Protein AF-A0A5A7S915-F1 (afdb_monomer_lite)

Organism: NCBI:txid2495913

Radius of gyration: 16.69 Å; chains: 1; bounding box: 46×32×54 Å

Foldseek 3Di:
DDPPPPLLLVLLVVLLVQLVCCQVPVQPPPDPVCSPDPVSSVVSNVSSPLSNVLSVQLNVCVVVVNPVSNVVSLVVQLVVLVVQLVCLVVCCVPLPPVSSVVSNVVSVVSNVSSVVVVVVVVVVPDPDD

pLDDT: mean 86.44, std 12.89, range [38.97, 98.38]

Structure (mmCIF, N/CA/C/O backbone):
data_AF-A0A5A7S915-F1
#
_entry.id   AF-A0A5A7S915-F1
#
loop_
_atom_site.group_PDB
_atom_site.id
_atom_site.type_symbol
_atom_site.label_atom_id
_atom_site.label_alt_id
_atom_site.label_comp_id
_atom_site.label_asym_id
_atom_site.label_entity_id
_atom_site.label_seq_id
_atom_site.pdbx_PDB_ins_code
_atom_site.Cartn_x
_atom_site.Cartn_y
_atom_site.Cartn_z
_atom_site.occupancy
_atom_site.B_iso_or_equiv
_atom_site.auth_seq_id
_atom_site.auth_comp_id
_atom_site.auth_asym_id
_atom_site.auth_atom_id
_atom_site.pdbx_PDB_model_num
ATOM 1 N N . MET A 1 1 ? -22.070 21.770 6.734 1.00 38.97 1 MET A N 1
ATOM 2 C CA . MET A 1 1 ? -21.656 20.415 7.164 1.00 38.97 1 MET A CA 1
ATOM 3 C C . MET A 1 1 ? -20.192 20.229 6.804 1.00 38.97 1 MET A C 1
ATOM 5 O O . MET A 1 1 ? -19.877 20.144 5.627 1.00 38.97 1 MET A O 1
ATOM 9 N N . THR A 1 2 ? -19.281 20.253 7.775 1.00 44.88 2 THR A N 1
ATOM 10 C CA . THR A 1 2 ? -17.863 19.956 7.533 1.00 44.88 2 THR A CA 1
ATOM 11 C C . THR A 1 2 ? -17.678 18.443 7.565 1.00 44.88 2 THR A C 1
ATOM 13 O O . THR A 1 2 ? -17.828 17.811 8.610 1.00 44.88 2 THR A O 1
ATOM 16 N N . VAL A 1 3 ? -17.407 17.837 6.408 1.00 51.31 3 VAL A N 1
ATOM 17 C CA . VAL A 1 3 ? -17.048 16.417 6.328 1.00 51.31 3 VAL A CA 1
ATOM 18 C C . VAL A 1 3 ? -15.721 16.247 7.067 1.00 51.31 3 VAL A C 1
ATOM 20 O O . VAL A 1 3 ? -14.679 16.700 6.597 1.00 51.31 3 VAL A O 1
ATOM 23 N N . ARG A 1 4 ? -15.745 15.640 8.258 1.00 66.62 4 ARG A N 1
ATOM 24 C CA . ARG A 1 4 ? -14.513 15.240 8.946 1.00 66.62 4 ARG A CA 1
ATOM 25 C C . ARG A 1 4 ? -13.962 14.020 8.219 1.00 66.62 4 ARG A C 1
ATOM 27 O O . ARG A 1 4 ? -14.472 12.918 8.389 1.00 66.62 4 ARG A O 1
ATOM 34 N N . VAL A 1 5 ? -12.954 14.232 7.382 1.00 70.44 5 VAL A N 1
ATOM 35 C CA . VAL A 1 5 ? -12.260 13.144 6.690 1.00 70.44 5 VAL A CA 1
ATOM 36 C C . VAL A 1 5 ? -11.434 12.367 7.719 1.00 70.44 5 VAL A C 1
ATOM 38 O O . VAL A 1 5 ? -10.516 12.916 8.328 1.00 70.44 5 VAL A O 1
ATOM 41 N N . ASP A 1 6 ? -11.769 11.092 7.935 1.00 82.94 6 ASP A N 1
ATOM 42 C CA . ASP A 1 6 ? -10.977 10.165 8.755 1.00 82.94 6 ASP A CA 1
ATOM 43 C C . ASP A 1 6 ? -9.735 9.756 7.944 1.00 82.94 6 ASP A C 1
ATOM 45 O O . ASP A 1 6 ? -9.725 8.751 7.237 1.00 82.94 6 ASP A O 1
ATOM 49 N N . LEU A 1 7 ? -8.709 10.613 7.971 1.00 83.62 7 LEU A N 1
ATOM 50 C CA . LEU A 1 7 ? -7.472 10.457 7.199 1.00 83.62 7 LEU A CA 1
ATOM 51 C C . LEU A 1 7 ? -6.805 9.075 7.392 1.00 83.62 7 LEU A C 1
ATOM 53 O O . LEU A 1 7 ? -6.410 8.473 6.393 1.00 83.62 7 LEU A O 1
ATOM 57 N N . PRO A 1 8 ? -6.720 8.514 8.615 1.00 85.12 8 PRO A N 1
ATOM 58 C CA . PRO A 1 8 ? -6.251 7.144 8.819 1.00 85.12 8 PRO A CA 1
ATOM 59 C C . PRO A 1 8 ? -7.075 6.081 8.081 1.00 85.12 8 PRO A C 1
ATOM 61 O O . PRO A 1 8 ? -6.507 5.162 7.491 1.00 85.12 8 PRO A O 1
ATOM 64 N N . LEU A 1 9 ? -8.406 6.190 8.100 1.00 89.19 9 LEU A N 1
ATOM 65 C CA . LEU A 1 9 ? -9.282 5.264 7.377 1.00 89.19 9 LEU A CA 1
ATOM 66 C C . LEU A 1 9 ? -9.155 5.441 5.858 1.00 89.19 9 LEU A C 1
ATOM 68 O O . LEU A 1 9 ? -9.182 4.457 5.119 1.00 89.19 9 LEU A O 1
ATOM 72 N N . LEU A 1 10 ? -8.970 6.676 5.391 1.00 91.06 10 LEU A N 1
ATOM 73 C CA . LEU A 1 10 ? -8.708 6.970 3.985 1.00 91.06 10 LEU A CA 1
ATOM 74 C C . LEU A 1 10 ? -7.400 6.318 3.527 1.00 91.06 10 LEU A C 1
ATOM 76 O O . LEU A 1 10 ? -7.396 5.644 2.502 1.00 91.06 10 LEU A O 1
ATOM 80 N N . LEU A 1 11 ? -6.323 6.432 4.310 1.00 91.12 11 LEU A N 1
ATOM 81 C CA . LEU A 1 11 ? -5.062 5.737 4.033 1.00 91.12 11 LEU A CA 1
ATOM 82 C C . LEU A 1 11 ? -5.235 4.215 4.004 1.00 91.12 11 LEU A C 1
ATOM 84 O O . LEU A 1 11 ? -4.718 3.558 3.107 1.00 91.12 11 LEU A O 1
ATOM 88 N N . ALA A 1 12 ? -5.958 3.645 4.970 1.00 92.94 12 ALA A N 1
ATOM 89 C CA . ALA A 1 12 ? -6.226 2.209 5.001 1.00 92.94 12 ALA A CA 1
ATOM 90 C C . ALA A 1 12 ? -6.993 1.746 3.752 1.00 92.94 12 ALA A C 1
ATOM 92 O O . ALA A 1 12 ? -6.623 0.755 3.128 1.00 92.94 12 ALA A O 1
ATOM 93 N N . SER A 1 13 ? -8.009 2.507 3.346 1.00 94.69 13 SER A N 1
ATOM 94 C CA . SER A 1 13 ? -8.812 2.222 2.154 1.00 94.69 13 SER A CA 1
ATOM 95 C C . SER A 1 13 ? -7.991 2.372 0.871 1.00 94.69 13 SER A C 1
ATOM 97 O O . SER A 1 13 ? -8.074 1.535 -0.023 1.00 94.69 13 SER A O 1
ATOM 99 N N . ALA A 1 14 ? -7.146 3.400 0.791 1.00 94.31 14 ALA A N 1
ATOM 100 C CA . ALA A 1 14 ? -6.258 3.606 -0.344 1.00 94.31 14 ALA A CA 1
ATOM 101 C C . ALA A 1 14 ? -5.247 2.453 -0.488 1.00 94.31 14 ALA A C 1
ATOM 103 O O . ALA A 1 14 ? -5.021 1.999 -1.606 1.00 94.31 14 ALA A O 1
ATOM 104 N N . ARG A 1 15 ? -4.717 1.910 0.621 1.00 94.25 15 ARG A N 1
ATOM 105 C CA . ARG A 1 15 ? -3.865 0.705 0.591 1.00 94.25 15 ARG A CA 1
ATOM 106 C C . ARG A 1 15 ? -4.595 -0.525 0.062 1.00 94.25 15 ARG A C 1
ATOM 108 O O . ARG A 1 15 ? -4.015 -1.266 -0.719 1.00 94.25 15 ARG A O 1
ATOM 115 N N . VAL A 1 16 ? -5.868 -0.718 0.415 1.00 97.31 16 VAL A N 1
ATOM 116 C CA . VAL A 1 16 ? -6.683 -1.803 -0.164 1.00 97.31 16 VAL A CA 1
ATOM 117 C C . VAL A 1 16 ? -6.762 -1.660 -1.682 1.00 97.31 16 VAL A C 1
ATOM 119 O O . VAL A 1 16 ? -6.516 -2.624 -2.402 1.00 97.31 16 VAL A O 1
ATOM 122 N N . VAL A 1 17 ? -7.065 -0.456 -2.174 1.00 96.56 17 VAL A N 1
ATOM 123 C CA . VAL A 1 17 ? -7.180 -0.194 -3.616 1.00 96.56 17 VAL A CA 1
ATOM 124 C C . VAL A 1 17 ? -5.849 -0.426 -4.327 1.00 96.56 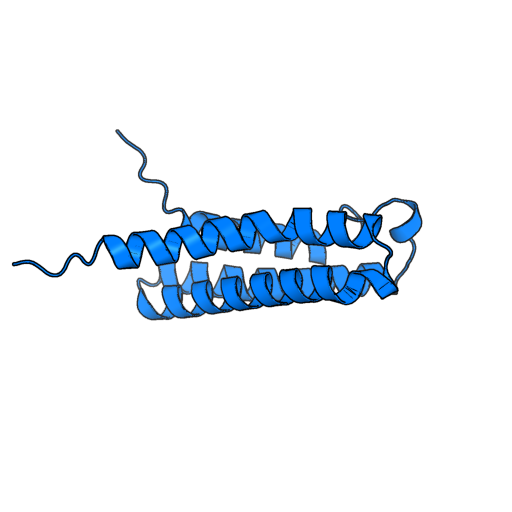17 VAL A C 1
ATOM 126 O O . VAL A 1 17 ? -5.814 -1.149 -5.321 1.00 96.56 17 VAL A O 1
ATOM 129 N N . VAL A 1 18 ? -4.754 0.135 -3.808 1.00 94.56 18 VAL A N 1
ATOM 130 C CA . VAL A 1 18 ? -3.406 -0.082 -4.355 1.00 94.56 18 VAL A CA 1
ATOM 131 C C . VAL A 1 18 ? -3.067 -1.571 -4.355 1.00 94.56 18 VAL A C 1
ATOM 133 O O . VAL A 1 18 ? -2.639 -2.095 -5.3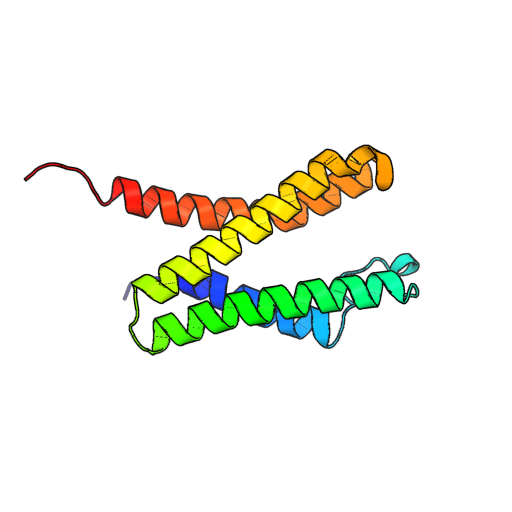81 1.00 94.56 18 VAL A O 1
ATOM 136 N N . GLY A 1 19 ? -3.354 -2.271 -3.257 1.00 96.19 19 GLY A N 1
ATOM 137 C CA . GLY A 1 19 ? -3.149 -3.706 -3.131 1.00 96.19 19 GLY A CA 1
ATOM 138 C C . GLY A 1 19 ? -3.855 -4.508 -4.222 1.00 96.19 19 GLY A C 1
ATOM 139 O O . GLY A 1 19 ? -3.226 -5.304 -4.920 1.00 96.19 19 GLY A O 1
ATOM 140 N N . VAL A 1 20 ? -5.146 -4.244 -4.440 1.00 97.69 20 VAL A N 1
ATOM 141 C CA . VAL A 1 20 ? -5.936 -4.882 -5.506 1.00 97.69 20 VAL A CA 1
ATOM 142 C C . VAL A 1 20 ? -5.349 -4.592 -6.887 1.00 97.69 20 VAL A C 1
ATOM 144 O O . VAL A 1 20 ? -5.183 -5.517 -7.684 1.00 97.69 20 VAL A O 1
ATOM 147 N N . VAL A 1 21 ? -5.007 -3.331 -7.171 1.00 96.50 21 VAL A N 1
ATOM 148 C CA . VAL A 1 21 ? -4.442 -2.927 -8.467 1.00 96.50 21 VAL A CA 1
ATOM 149 C C . VAL A 1 21 ? -3.125 -3.649 -8.737 1.00 96.50 21 VAL A C 1
ATOM 151 O O . VAL A 1 21 ? -2.952 -4.206 -9.818 1.00 96.50 21 VAL A O 1
ATOM 154 N N . LEU A 1 22 ? -2.219 -3.705 -7.761 1.00 95.25 22 LEU A N 1
ATOM 155 C CA . LEU A 1 22 ? -0.919 -4.357 -7.922 1.00 95.25 22 LEU A CA 1
ATOM 156 C C . LEU A 1 22 ? -1.021 -5.884 -8.045 1.00 95.25 22 LEU A C 1
ATOM 158 O O . LEU A 1 22 ? -0.175 -6.504 -8.685 1.00 95.25 22 LEU A O 1
ATOM 162 N N . ILE A 1 23 ? -2.059 -6.509 -7.483 1.00 95.81 23 ILE A N 1
ATOM 163 C CA . ILE A 1 23 ? -2.311 -7.947 -7.656 1.00 95.81 23 ILE A CA 1
ATOM 164 C C . ILE A 1 23 ? -2.864 -8.246 -9.053 1.00 95.81 23 ILE A C 1
ATOM 166 O O . ILE A 1 23 ? -2.357 -9.134 -9.751 1.00 95.81 23 ILE A O 1
ATOM 170 N N . ALA A 1 24 ? -3.916 -7.523 -9.442 1.00 95.50 24 ALA A N 1
ATOM 171 C CA . ALA A 1 24 ? -4.659 -7.772 -10.673 1.00 95.50 24 ALA A CA 1
ATOM 172 C C . ALA A 1 24 ? -3.892 -7.306 -11.915 1.00 95.50 24 ALA A C 1
ATOM 174 O O . ALA A 1 24 ? -3.920 -7.966 -12.953 1.00 95.50 24 ALA A O 1
ATOM 175 N N . ALA A 1 25 ? -3.183 -6.187 -11.798 1.00 92.81 25 ALA A N 1
ATOM 176 C CA . ALA A 1 25 ? -2.505 -5.522 -12.896 1.00 92.81 25 ALA A CA 1
ATOM 177 C C . ALA A 1 25 ? -1.092 -5.059 -12.472 1.00 92.81 25 ALA A C 1
ATOM 179 O O . ALA A 1 25 ? -0.791 -3.869 -12.521 1.00 92.81 25 ALA A O 1
ATOM 180 N N . PRO A 1 26 ? -0.187 -5.980 -12.079 1.00 88.69 26 PRO A N 1
ATOM 181 C CA . PRO A 1 26 ? 1.130 -5.648 -11.508 1.00 88.69 26 PRO A CA 1
ATOM 182 C C . PRO A 1 26 ? 2.033 -4.818 -12.429 1.00 88.69 26 PRO A C 1
ATOM 184 O O . PRO A 1 26 ? 2.994 -4.205 -11.975 1.00 88.69 26 PRO A O 1
ATOM 187 N N . THR A 1 27 ? 1.748 -4.805 -13.728 1.00 87.81 27 THR A N 1
ATOM 188 C CA . THR A 1 27 ? 2.554 -4.131 -14.745 1.00 87.81 27 THR A CA 1
ATOM 189 C C . THR A 1 27 ? 2.132 -2.690 -15.014 1.00 87.81 27 THR A C 1
ATOM 191 O O . THR A 1 27 ? 2.899 -1.956 -15.625 1.00 87.81 27 THR A O 1
ATOM 194 N N . VAL A 1 28 ? 0.961 -2.241 -14.542 1.00 86.12 28 VAL A N 1
ATOM 195 C CA . VAL A 1 28 ? 0.442 -0.887 -14.850 1.00 86.12 28 VAL A CA 1
ATOM 196 C C . VAL A 1 28 ? 1.226 0.231 -14.170 1.00 86.12 28 VAL A C 1
ATOM 198 O O . VAL A 1 28 ? 1.167 1.378 -14.603 1.00 86.12 28 VAL A O 1
ATOM 201 N N . VAL A 1 29 ? 1.957 -0.105 -13.108 1.00 80.81 29 VAL A N 1
ATOM 202 C CA . VAL A 1 29 ? 2.817 0.821 -12.362 1.00 80.81 29 VAL A CA 1
ATOM 203 C C . VAL A 1 29 ? 4.287 0.725 -12.775 1.00 80.81 29 VAL A C 1
ATOM 205 O O . VAL A 1 29 ? 5.111 1.499 -12.292 1.00 80.81 29 VAL A O 1
ATOM 208 N N . LEU A 1 30 ? 4.626 -0.227 -13.649 1.00 80.62 30 LEU A N 1
ATOM 209 C CA . LEU A 1 30 ? 5.985 -0.440 -14.129 1.00 80.62 30 LEU A CA 1
ATOM 210 C C . LEU A 1 30 ? 6.218 0.337 -15.433 1.00 80.62 30 LEU A C 1
ATOM 212 O O . LEU A 1 30 ? 5.312 0.444 -16.266 1.00 80.62 30 LEU A O 1
ATOM 216 N N . PRO A 1 31 ? 7.439 0.850 -15.665 1.00 79.81 31 PRO A N 1
ATOM 217 C CA . PRO A 1 31 ? 7.864 1.253 -17.000 1.00 79.81 31 PRO A CA 1
ATOM 218 C C . PRO A 1 31 ? 7.655 0.115 -18.006 1.00 79.81 31 PRO A C 1
ATOM 220 O O . PRO A 1 31 ? 7.777 -1.060 -17.659 1.00 79.81 31 PRO A O 1
ATOM 223 N N . ARG A 1 32 ? 7.368 0.452 -19.270 1.00 76.69 32 ARG A N 1
ATOM 224 C CA . ARG A 1 32 ? 7.097 -0.551 -20.320 1.00 76.69 32 ARG A CA 1
ATOM 225 C C . ARG A 1 32 ? 8.222 -1.576 -20.463 1.00 76.69 32 ARG A C 1
ATOM 227 O O . ARG A 1 32 ? 7.936 -2.756 -20.633 1.00 76.69 32 ARG A O 1
ATOM 234 N N . ASP A 1 33 ? 9.464 -1.126 -20.326 1.00 77.75 33 ASP A N 1
ATOM 235 C CA . ASP A 1 33 ? 10.650 -1.977 -20.439 1.00 77.75 33 ASP A CA 1
ATOM 236 C C . ASP A 1 33 ? 10.759 -2.977 -19.270 1.00 77.75 33 ASP A C 1
ATOM 238 O O . ASP A 1 33 ? 11.248 -4.091 -19.440 1.00 77.75 33 ASP A O 1
ATOM 242 N N . ASP A 1 34 ? 10.216 -2.625 -18.101 1.00 78.25 34 ASP A N 1
ATOM 243 C CA . ASP A 1 34 ? 10.217 -3.451 -16.889 1.00 78.25 34 ASP A CA 1
ATOM 244 C C . ASP A 1 34 ? 8.978 -4.353 -16.771 1.00 78.25 34 ASP A C 1
ATOM 246 O O . ASP A 1 34 ? 8.990 -5.332 -16.022 1.00 78.25 34 ASP A O 1
ATOM 250 N N . ALA A 1 35 ? 7.904 -4.034 -17.501 1.00 74.75 35 ALA A N 1
ATOM 251 C CA . ALA A 1 35 ? 6.624 -4.739 -17.459 1.00 74.75 35 ALA A CA 1
ATOM 252 C C . ALA A 1 35 ? 6.693 -6.166 -18.033 1.00 74.75 35 ALA A C 1
ATOM 254 O O . ALA A 1 35 ? 5.897 -7.020 -17.643 1.00 74.75 35 ALA A O 1
ATOM 255 N N . ALA A 1 36 ? 7.644 -6.440 -18.931 1.00 74.50 36 ALA A N 1
ATOM 256 C CA . ALA A 1 36 ? 7.868 -7.775 -19.491 1.00 74.50 36 ALA A CA 1
ATOM 257 C C . ALA A 1 36 ? 8.632 -8.715 -18.535 1.00 74.50 36 ALA A C 1
ATOM 259 O O . ALA A 1 36 ? 8.725 -9.917 -18.786 1.00 74.50 36 ALA A O 1
ATOM 260 N N . ASN A 1 37 ? 9.172 -8.195 -17.427 1.00 86.00 37 ASN A N 1
ATOM 261 C CA . ASN A 1 37 ? 9.934 -8.977 -16.462 1.00 86.00 37 ASN A CA 1
ATOM 262 C C . ASN A 1 37 ? 9.003 -9.653 -15.436 1.00 86.00 37 ASN A C 1
ATOM 264 O O . ASN A 1 37 ? 8.420 -9.001 -14.564 1.00 86.00 37 ASN A O 1
ATOM 268 N N . GLY A 1 38 ? 8.910 -10.986 -15.497 1.00 87.06 38 GLY A N 1
ATOM 269 C CA . GLY A 1 38 ? 8.095 -11.788 -14.578 1.00 87.06 38 GLY A CA 1
ATOM 270 C C . GLY A 1 38 ? 8.468 -11.627 -13.099 1.00 87.06 38 GLY A C 1
ATOM 271 O O . GLY A 1 38 ? 7.584 -11.674 -12.242 1.00 87.06 38 GLY A O 1
ATOM 272 N N . THR A 1 39 ? 9.739 -11.357 -12.789 1.00 90.25 39 THR A N 1
ATOM 273 C CA . THR A 1 39 ? 10.204 -11.091 -11.419 1.00 90.25 39 THR A CA 1
ATOM 274 C C . THR A 1 39 ? 9.642 -9.774 -10.891 1.00 90.25 39 THR A C 1
ATOM 276 O O . THR A 1 39 ? 9.144 -9.730 -9.768 1.00 90.25 39 THR A O 1
ATOM 279 N N . ASN A 1 40 ? 9.645 -8.718 -11.711 1.00 89.00 40 ASN A N 1
ATOM 280 C CA . ASN A 1 40 ? 9.064 -7.427 -11.334 1.00 89.00 40 ASN A CA 1
ATOM 281 C C . ASN A 1 40 ? 7.552 -7.551 -11.124 1.00 89.00 40 ASN A C 1
ATOM 283 O O . ASN A 1 40 ? 7.016 -7.030 -10.147 1.00 89.00 40 ASN A O 1
ATOM 287 N N . ALA A 1 41 ? 6.867 -8.298 -11.994 1.00 89.56 41 ALA A N 1
ATOM 288 C CA . ALA A 1 41 ? 5.440 -8.553 -11.845 1.00 89.56 41 ALA A CA 1
ATOM 289 C C . ALA A 1 41 ? 5.119 -9.325 -10.551 1.00 89.56 41 ALA A C 1
ATOM 291 O O . ALA A 1 41 ? 4.166 -8.984 -9.851 1.00 89.56 41 ALA A O 1
ATOM 292 N N . LEU A 1 42 ? 5.913 -10.343 -10.201 1.00 93.06 42 LEU A N 1
ATOM 293 C CA . LEU A 1 42 ? 5.752 -11.078 -8.945 1.00 93.06 42 LEU A CA 1
ATOM 294 C C . LEU A 1 42 ? 6.022 -10.186 -7.725 1.00 93.06 42 LEU A C 1
ATOM 296 O O . LEU A 1 42 ? 5.257 -10.227 -6.764 1.00 93.06 42 LEU A O 1
ATOM 300 N N . LEU A 1 43 ? 7.059 -9.347 -7.777 1.00 92.12 43 LEU A N 1
ATOM 301 C CA . LEU A 1 43 ? 7.378 -8.389 -6.719 1.00 92.12 43 LEU A CA 1
ATOM 302 C C . LEU A 1 43 ? 6.225 -7.403 -6.488 1.00 92.12 43 LEU A C 1
ATOM 304 O O . LEU A 1 43 ? 5.816 -7.209 -5.344 1.00 92.12 43 LEU A O 1
ATOM 308 N N . MET A 1 44 ? 5.637 -6.860 -7.559 1.00 93.38 44 MET A N 1
ATOM 309 C CA . MET A 1 44 ? 4.465 -5.983 -7.459 1.00 93.38 44 MET A CA 1
ATOM 310 C C . MET A 1 44 ? 3.258 -6.702 -6.851 1.00 93.38 44 MET A C 1
ATOM 312 O O . MET A 1 44 ? 2.593 -6.135 -5.989 1.00 93.38 44 MET A O 1
ATOM 316 N N . ARG A 1 45 ? 3.010 -7.973 -7.196 1.00 95.25 45 ARG A N 1
ATOM 317 C CA . ARG A 1 45 ? 1.944 -8.755 -6.545 1.00 95.25 45 ARG A CA 1
ATOM 318 C C . ARG A 1 45 ? 2.197 -8.960 -5.056 1.00 95.25 45 ARG A C 1
ATOM 320 O O . ARG A 1 45 ? 1.260 -8.846 -4.275 1.00 95.25 45 ARG A O 1
ATOM 327 N N . THR A 1 46 ? 3.436 -9.234 -4.651 1.00 96.19 46 THR A N 1
ATOM 328 C CA . THR A 1 46 ? 3.794 -9.399 -3.233 1.00 96.19 46 THR A CA 1
ATOM 329 C C . THR A 1 46 ? 3.571 -8.108 -2.446 1.00 96.19 46 THR A C 1
ATOM 331 O O . THR A 1 46 ? 2.967 -8.142 -1.373 1.00 96.19 46 THR A O 1
ATOM 334 N N . ILE A 1 47 ? 3.984 -6.965 -3.005 1.00 94.69 47 ILE A N 1
ATOM 335 C CA . ILE A 1 47 ? 3.679 -5.636 -2.455 1.00 94.69 47 ILE A CA 1
ATOM 336 C C . ILE A 1 47 ? 2.160 -5.443 -2.367 1.00 94.69 47 ILE A C 1
ATOM 338 O O . ILE A 1 47 ? 1.641 -5.046 -1.327 1.00 94.69 47 ILE A O 1
ATOM 342 N N . GLY A 1 48 ? 1.433 -5.803 -3.426 1.00 96.38 48 GLY A N 1
ATOM 343 C CA . GLY A 1 48 ? -0.017 -5.686 -3.467 1.00 96.38 48 GLY A CA 1
ATOM 344 C C . GLY A 1 48 ? -0.733 -6.519 -2.401 1.00 96.38 48 GLY A C 1
ATOM 345 O O . GLY A 1 48 ? -1.638 -6.023 -1.736 1.00 96.38 48 GLY A O 1
ATOM 346 N N . ILE A 1 49 ? -0.305 -7.766 -2.181 1.00 98.06 49 ILE A N 1
ATOM 347 C CA . ILE A 1 49 ? -0.843 -8.648 -1.130 1.00 98.06 49 ILE A CA 1
ATOM 348 C C . ILE A 1 49 ? -0.620 -8.033 0.248 1.00 98.06 49 ILE A C 1
ATOM 350 O O . ILE A 1 49 ? -1.542 -7.993 1.063 1.00 98.06 49 ILE A O 1
ATOM 354 N N . ARG A 1 50 ? 0.585 -7.525 0.507 1.00 97.50 50 ARG A N 1
ATOM 355 C CA . ARG A 1 50 ? 0.920 -6.860 1.767 1.00 97.50 50 ARG A CA 1
ATOM 356 C C . ARG A 1 50 ? 0.010 -5.658 2.019 1.00 97.50 50 ARG A C 1
ATOM 358 O O . ARG A 1 50 ? -0.583 -5.560 3.093 1.00 97.50 50 ARG A O 1
ATOM 365 N N . ASP A 1 51 ? -0.129 -4.776 1.035 1.00 96.69 51 ASP A N 1
ATOM 366 C CA . ASP A 1 51 ? -0.928 -3.557 1.169 1.00 96.69 51 ASP A CA 1
ATOM 367 C C . ASP A 1 51 ? -2.420 -3.877 1.313 1.00 96.69 51 ASP A C 1
ATOM 369 O O . ASP A 1 51 ? -3.112 -3.258 2.127 1.00 96.69 51 ASP A O 1
ATOM 373 N N . LEU A 1 52 ? -2.896 -4.904 0.600 1.00 97.94 52 LEU A N 1
ATOM 374 C CA . LEU A 1 52 ? -4.253 -5.414 0.732 1.00 97.94 52 LEU A CA 1
ATOM 375 C C . LEU A 1 52 ? -4.517 -5.912 2.155 1.00 97.94 52 LEU A C 1
ATOM 377 O O . LEU A 1 52 ? -5.491 -5.474 2.757 1.00 97.94 52 LEU A O 1
ATOM 381 N N . VAL A 1 53 ? -3.646 -6.761 2.710 1.00 98.38 53 VAL A N 1
ATOM 382 C CA . VAL A 1 53 ? -3.801 -7.328 4.062 1.00 98.38 53 VAL A CA 1
ATOM 383 C C . VAL A 1 53 ? -3.742 -6.240 5.136 1.00 98.38 53 VAL A C 1
ATOM 385 O O . VAL A 1 53 ? -4.621 -6.177 6.001 1.00 98.38 53 VAL A O 1
ATOM 388 N N . LEU A 1 54 ? -2.736 -5.361 5.081 1.00 97.50 54 LEU A N 1
ATOM 389 C CA . LEU A 1 54 ? -2.566 -4.280 6.058 1.00 97.50 54 LEU A CA 1
ATOM 390 C C . LEU A 1 54 ? -3.733 -3.284 5.998 1.00 97.50 54 LEU A C 1
ATOM 392 O O . LEU A 1 54 ? -4.259 -2.870 7.036 1.00 97.50 54 LEU A O 1
ATOM 396 N N . GLY A 1 55 ? -4.164 -2.922 4.787 1.00 96.50 55 GLY A N 1
ATOM 397 C CA . GLY A 1 55 ? -5.305 -2.042 4.557 1.00 96.50 55 GLY A CA 1
ATOM 398 C C . GLY A 1 55 ? -6.623 -2.669 5.009 1.00 96.50 55 GLY A C 1
ATOM 399 O O . GLY A 1 55 ? -7.374 -2.039 5.756 1.00 96.50 55 GLY A O 1
ATOM 400 N N . SER A 1 56 ? -6.894 -3.920 4.624 1.00 97.81 56 SER A N 1
ATOM 401 C CA . SER A 1 56 ? -8.135 -4.612 4.982 1.00 97.81 56 SER A CA 1
ATOM 402 C C . SER A 1 56 ? -8.234 -4.840 6.483 1.00 97.81 56 SER A C 1
ATOM 404 O O . SER A 1 56 ? -9.292 -4.605 7.057 1.00 97.81 56 SER A O 1
ATOM 406 N N . GLY A 1 57 ? -7.133 -5.223 7.140 1.00 97.50 57 GLY A N 1
ATOM 407 C CA . GLY A 1 57 ? -7.095 -5.393 8.591 1.00 97.50 57 GLY A CA 1
ATOM 408 C C . GLY A 1 57 ? -7.464 -4.106 9.332 1.00 97.50 57 GLY A C 1
ATOM 409 O O . GLY A 1 57 ? -8.291 -4.125 10.245 1.00 97.50 57 GLY A O 1
ATOM 410 N N . ALA A 1 58 ? -6.943 -2.963 8.876 1.00 96.19 58 ALA A N 1
ATOM 411 C CA . ALA A 1 58 ? -7.320 -1.658 9.409 1.00 96.19 58 ALA A CA 1
ATOM 412 C C . ALA A 1 58 ? -8.801 -1.322 9.136 1.00 96.19 58 ALA A C 1
ATOM 414 O O . ALA A 1 58 ? -9.522 -0.938 10.057 1.00 96.19 58 ALA A O 1
ATOM 415 N N . VAL A 1 59 ? -9.293 -1.489 7.905 1.00 96.69 59 VAL A N 1
ATOM 416 C CA . VAL A 1 59 ? -10.701 -1.204 7.565 1.00 96.69 59 VAL A CA 1
ATOM 417 C C . VAL A 1 59 ? -11.662 -2.076 8.385 1.00 96.69 59 VAL A C 1
ATOM 419 O O . VAL A 1 59 ? -12.626 -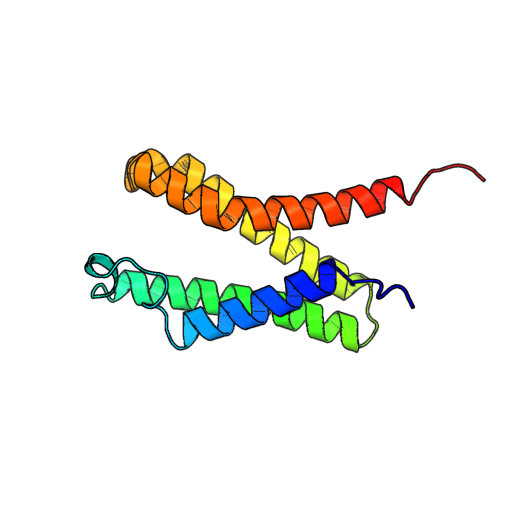1.561 8.956 1.00 96.69 59 VAL A O 1
ATOM 422 N N . VAL A 1 60 ? -11.383 -3.375 8.515 1.00 97.81 60 VAL A N 1
ATOM 423 C CA . VAL A 1 60 ? -12.186 -4.311 9.318 1.00 97.81 60 VAL A CA 1
ATOM 424 C C . VAL A 1 60 ? -12.168 -3.917 10.794 1.00 97.81 60 VAL A C 1
ATOM 426 O O . VAL A 1 60 ? -13.223 -3.786 11.405 1.00 97.81 60 VAL A O 1
ATOM 429 N N . ALA A 1 61 ? -10.998 -3.626 11.368 1.00 96.12 61 ALA A N 1
ATOM 430 C CA . ALA A 1 61 ? -10.912 -3.183 12.759 1.00 96.12 61 ALA A CA 1
ATOM 431 C C . ALA A 1 61 ? -11.702 -1.885 13.007 1.00 96.12 61 ALA A C 1
ATOM 433 O O . ALA A 1 61 ? -12.395 -1.747 14.018 1.00 96.12 61 ALA A O 1
ATOM 434 N N . ARG A 1 62 ? -11.644 -0.936 12.063 1.00 94.06 62 ARG A N 1
ATOM 435 C CA . ARG A 1 62 ? -12.359 0.341 12.160 1.00 94.06 62 ARG A CA 1
ATOM 436 C C . ARG A 1 62 ? -13.874 0.178 12.069 1.00 94.06 62 ARG A C 1
ATOM 438 O O . ARG A 1 62 ? -14.584 0.872 12.800 1.00 94.06 62 ARG A O 1
ATOM 445 N N . THR A 1 63 ? -14.348 -0.693 11.179 1.00 93.81 63 THR A N 1
ATOM 446 C CA . THR A 1 63 ? -15.779 -0.991 10.983 1.00 93.81 63 THR A CA 1
ATOM 447 C C . THR A 1 63 ? -16.353 -1.805 12.140 1.00 93.81 63 THR A C 1
ATOM 449 O O . THR A 1 63 ? -17.469 -1.531 12.567 1.00 93.81 63 THR A O 1
ATOM 452 N N . ALA A 1 64 ? -15.561 -2.701 12.733 1.00 94.31 64 ALA A N 1
ATOM 453 C CA . ALA A 1 64 ? -15.902 -3.424 13.959 1.00 94.31 64 ALA A CA 1
ATOM 454 C C . ALA A 1 64 ? -15.829 -2.559 15.238 1.00 94.31 64 ALA A C 1
ATOM 456 O O . ALA A 1 64 ? -16.143 -3.033 16.325 1.00 94.31 64 ALA A O 1
ATOM 457 N N . GLY A 1 65 ? -15.389 -1.298 15.144 1.00 92.75 65 GLY A N 1
ATOM 458 C CA . GLY A 1 65 ? -15.276 -0.386 16.289 1.00 92.75 65 GLY A CA 1
ATOM 459 C C . GLY A 1 65 ? -14.040 -0.599 17.177 1.00 92.75 65 GLY A C 1
ATOM 460 O O . GLY A 1 65 ? -13.873 0.127 18.161 1.00 92.75 65 GLY A O 1
ATOM 461 N N . SER A 1 66 ? -13.134 -1.518 16.823 1.00 94.38 66 SER A N 1
ATOM 462 C CA . SER A 1 66 ? -11.900 -1.781 17.575 1.00 94.38 66 SER A CA 1
ATOM 463 C C . SER A 1 66 ? -10.828 -0.728 17.278 1.00 94.38 66 SER A C 1
ATOM 465 O O . SER A 1 66 ? -10.068 -0.800 16.308 1.00 94.38 66 SER A O 1
ATOM 467 N N . ARG A 1 67 ? -10.754 0.295 18.137 1.00 91.00 67 ARG A N 1
ATOM 468 C CA . ARG A 1 67 ? -9.781 1.393 17.993 1.00 91.00 67 ARG A CA 1
ATOM 469 C C . ARG A 1 67 ? -8.336 0.937 18.161 1.00 91.00 67 ARG A C 1
ATOM 471 O O . ARG A 1 67 ? -7.458 1.505 17.513 1.00 91.00 67 ARG A O 1
ATOM 478 N N . ASP A 1 68 ? -8.078 -0.027 19.037 1.00 92.88 68 ASP A N 1
ATOM 479 C CA . ASP A 1 68 ? -6.714 -0.477 19.310 1.00 92.88 68 ASP A CA 1
ATOM 480 C C . ASP A 1 68 ? -6.195 -1.409 18.220 1.00 92.88 68 ASP A C 1
ATOM 482 O O . ASP A 1 68 ? -5.062 -1.223 17.774 1.00 92.88 68 ASP A O 1
ATOM 486 N N . ASP A 1 69 ? -7.034 -2.295 17.678 1.00 95.12 69 ASP A N 1
ATOM 487 C CA . ASP A 1 69 ? -6.648 -3.096 16.512 1.00 95.12 69 ASP A CA 1
ATOM 488 C C . ASP A 1 69 ? -6.448 -2.215 15.282 1.00 95.12 69 ASP A C 1
ATOM 490 O O . ASP A 1 69 ? -5.462 -2.374 14.565 1.00 95.12 69 ASP A O 1
ATOM 494 N N . PHE A 1 70 ? -7.303 -1.207 15.085 1.00 94.00 70 PHE A N 1
ATOM 495 C CA . PHE A 1 70 ? -7.108 -0.230 14.016 1.00 94.00 70 PHE A CA 1
ATOM 496 C C . PHE A 1 70 ? -5.743 0.460 14.121 1.00 94.00 70 PHE A C 1
ATOM 498 O O . PHE A 1 70 ? -5.024 0.593 13.131 1.00 94.00 70 PHE A O 1
ATOM 505 N N . ARG A 1 71 ? -5.348 0.867 15.334 1.00 91.06 71 ARG A N 1
ATOM 506 C CA . ARG A 1 71 ? -4.036 1.481 15.585 1.00 91.06 71 ARG A CA 1
ATOM 507 C C . ARG A 1 71 ? -2.890 0.510 15.331 1.00 91.06 71 ARG A C 1
ATOM 509 O O . ARG A 1 71 ? -1.873 0.944 14.799 1.00 91.06 71 ARG A O 1
ATOM 516 N N . ARG A 1 72 ? -3.038 -0.766 15.695 1.00 94.62 72 ARG A N 1
ATOM 517 C CA . ARG A 1 72 ? -2.030 -1.806 15.438 1.00 94.62 72 ARG A CA 1
ATOM 518 C C . ARG A 1 72 ? -1.821 -2.010 13.940 1.00 94.62 72 ARG A C 1
ATOM 520 O O . ARG A 1 72 ? -0.681 -1.950 13.490 1.00 94.62 72 ARG A O 1
ATOM 527 N N . TRP A 1 73 ? -2.896 -2.136 13.164 1.00 96.12 73 TRP A N 1
ATOM 528 C CA . TRP A 1 73 ? -2.815 -2.246 11.704 1.00 96.12 73 TRP A CA 1
ATOM 529 C C . TRP A 1 73 ? -2.235 -0.990 11.048 1.00 96.12 73 TRP A C 1
ATOM 531 O O . TRP A 1 73 ? -1.361 -1.090 10.190 1.00 96.12 73 TRP A O 1
ATOM 541 N N . ALA A 1 74 ? -2.652 0.201 11.488 1.00 91.62 74 ALA A N 1
ATOM 542 C CA . ALA A 1 74 ? -2.101 1.457 10.983 1.00 91.62 74 ALA A CA 1
ATOM 543 C C . ALA A 1 74 ? -0.599 1.605 11.297 1.00 91.62 74 ALA A C 1
ATOM 545 O O . ALA A 1 74 ? 0.163 2.066 10.448 1.00 91.62 74 ALA A O 1
ATOM 546 N N . ALA A 1 75 ? -0.164 1.192 12.493 1.00 92.31 75 ALA A N 1
ATOM 547 C CA . ALA A 1 75 ? 1.243 1.192 12.882 1.00 92.31 75 ALA A CA 1
ATOM 548 C C . ALA A 1 75 ? 2.062 0.169 12.082 1.00 92.31 75 ALA A C 1
ATOM 550 O O . ALA A 1 75 ? 3.159 0.500 11.641 1.00 92.31 75 ALA A O 1
ATOM 551 N N . ALA A 1 76 ? 1.525 -1.031 11.845 1.00 95.75 76 ALA A N 1
ATOM 552 C CA . ALA A 1 76 ? 2.157 -2.036 10.992 1.00 95.75 76 ALA A CA 1
ATOM 553 C C . ALA A 1 76 ? 2.314 -1.537 9.545 1.00 95.75 76 ALA A C 1
ATOM 555 O O . ALA A 1 76 ? 3.386 -1.679 8.963 1.00 95.75 76 ALA A O 1
ATOM 556 N N . GLY A 1 77 ? 1.287 -0.871 9.000 1.00 94.19 77 GLY A N 1
ATOM 557 C CA . GLY A 1 77 ? 1.352 -0.189 7.704 1.00 94.19 77 GLY A CA 1
ATOM 558 C C . GLY A 1 77 ? 2.467 0.850 7.641 1.00 94.19 77 GLY A C 1
ATOM 559 O O . GLY A 1 77 ? 3.311 0.799 6.754 1.00 94.19 77 GLY A O 1
ATOM 560 N N . LEU A 1 78 ? 2.527 1.751 8.624 1.00 93.31 78 LEU A N 1
ATOM 561 C CA . LEU A 1 78 ? 3.579 2.766 8.678 1.00 93.31 78 LEU A CA 1
ATOM 562 C C . LEU A 1 78 ? 4.980 2.153 8.823 1.00 93.31 78 LEU A C 1
ATOM 564 O O . LEU A 1 78 ? 5.929 2.646 8.216 1.00 93.31 78 LEU A O 1
ATOM 568 N N . ALA A 1 79 ? 5.119 1.095 9.623 1.00 95.44 79 ALA A N 1
ATOM 569 C CA . ALA A 1 79 ? 6.384 0.388 9.778 1.00 95.44 79 ALA A CA 1
ATOM 570 C C . ALA A 1 79 ? 6.835 -0.236 8.449 1.00 95.44 79 ALA A C 1
ATOM 572 O O . ALA A 1 79 ? 8.001 -0.097 8.086 1.00 95.44 79 ALA A O 1
ATOM 573 N N . SER A 1 80 ? 5.908 -0.848 7.705 1.00 95.25 80 SER A N 1
ATOM 574 C CA . SER A 1 80 ? 6.168 -1.381 6.365 1.00 95.25 80 SER A CA 1
ATOM 575 C C . SER A 1 80 ? 6.645 -0.293 5.402 1.00 95.25 80 SER A C 1
ATOM 577 O O . SER A 1 80 ? 7.710 -0.435 4.810 1.00 95.25 80 SER A O 1
ATOM 579 N N . ASP A 1 81 ? 5.916 0.823 5.297 1.00 94.31 81 ASP A N 1
ATOM 580 C CA . ASP A 1 81 ? 6.286 1.924 4.395 1.00 94.31 81 ASP A CA 1
ATOM 581 C C . ASP A 1 81 ? 7.639 2.537 4.779 1.00 94.31 81 ASP A C 1
ATOM 583 O O . ASP A 1 81 ? 8.440 2.918 3.929 1.00 94.31 81 ASP A O 1
ATOM 587 N N . THR A 1 82 ? 7.924 2.624 6.080 1.00 94.38 82 THR A N 1
ATOM 588 C CA . THR A 1 82 ? 9.222 3.108 6.564 1.00 94.38 82 THR A CA 1
ATOM 589 C C . THR A 1 82 ? 10.339 2.144 6.166 1.00 94.38 82 THR A C 1
ATOM 591 O O . THR A 1 82 ? 11.405 2.589 5.744 1.00 94.38 82 THR A O 1
ATOM 594 N N . GLY A 1 83 ? 10.097 0.834 6.256 1.00 95.44 83 GLY A N 1
ATOM 595 C CA . GLY A 1 83 ? 11.023 -0.190 5.779 1.00 95.44 83 GLY A CA 1
ATOM 596 C C . GLY A 1 83 ? 11.316 -0.053 4.285 1.00 95.44 83 GLY A C 1
ATOM 597 O O . GLY A 1 83 ? 12.483 -0.007 3.899 1.00 95.44 83 GLY A O 1
ATOM 598 N N . ASP A 1 84 ? 10.277 0.104 3.463 1.00 92.81 84 ASP A N 1
ATOM 599 C CA . ASP A 1 84 ? 10.411 0.318 2.016 1.00 92.81 84 ASP A CA 1
ATOM 600 C C . ASP A 1 84 ? 11.193 1.601 1.698 1.00 92.81 84 ASP A C 1
ATOM 602 O O . ASP A 1 84 ? 12.066 1.605 0.829 1.00 92.81 84 ASP A O 1
ATOM 606 N N . LEU A 1 85 ? 10.927 2.687 2.430 1.00 93.25 85 LEU A N 1
ATOM 607 C CA . LEU A 1 85 ? 11.641 3.953 2.278 1.00 93.25 85 LEU A CA 1
ATOM 608 C C . LEU A 1 85 ? 13.138 3.789 2.577 1.00 93.25 85 LEU A C 1
ATOM 610 O O . LEU A 1 85 ? 13.979 4.226 1.790 1.00 93.25 85 LEU A O 1
ATOM 614 N N . LEU A 1 86 ? 13.480 3.145 3.696 1.00 94.00 86 LEU A N 1
ATOM 615 C CA . LEU A 1 86 ? 14.870 2.891 4.080 1.00 94.00 86 LEU A CA 1
ATOM 616 C C . LEU A 1 86 ? 15.570 1.953 3.092 1.00 94.00 86 LEU A C 1
ATOM 618 O O . LEU A 1 86 ? 16.722 2.199 2.734 1.00 94.00 86 LEU A O 1
ATOM 622 N N . ALA A 1 87 ? 14.871 0.926 2.603 1.00 91.25 87 ALA A N 1
ATOM 623 C CA . ALA A 1 87 ? 15.379 0.035 1.567 1.00 91.25 87 ALA A CA 1
ATOM 624 C C . ALA A 1 87 ? 15.634 0.787 0.251 1.00 91.25 87 ALA A C 1
ATOM 626 O O . ALA A 1 87 ? 16.680 0.598 -0.365 1.00 91.25 87 ALA A O 1
ATOM 627 N N . GLY A 1 88 ? 14.737 1.694 -0.149 1.00 88.00 88 GLY A N 1
ATOM 628 C CA . GLY A 1 88 ? 14.915 2.551 -1.323 1.00 88.00 88 GLY A CA 1
ATOM 629 C C . GLY A 1 88 ? 16.129 3.478 -1.207 1.00 88.00 88 GLY A C 1
ATOM 630 O O . GLY A 1 88 ? 16.885 3.625 -2.167 1.00 88.00 88 GLY A O 1
ATOM 631 N N . ILE A 1 89 ? 16.360 4.057 -0.023 1.00 89.56 89 ILE A N 1
ATOM 632 C CA . ILE A 1 89 ? 17.536 4.898 0.256 1.00 89.56 89 ILE A CA 1
ATOM 633 C C . ILE A 1 89 ? 18.824 4.060 0.229 1.00 89.56 89 ILE A C 1
ATOM 635 O O . ILE A 1 89 ? 19.782 4.421 -0.455 1.00 89.56 89 ILE A O 1
ATOM 639 N N . GLY A 1 90 ? 18.856 2.933 0.948 1.00 91.94 90 GLY A N 1
ATOM 640 C CA . GLY A 1 90 ? 20.036 2.065 1.040 1.00 91.94 90 GLY A CA 1
ATOM 641 C C . GLY A 1 90 ? 20.360 1.322 -0.261 1.00 91.94 90 GLY A C 1
ATOM 642 O O . GLY A 1 90 ? 21.523 1.043 -0.556 1.00 91.94 90 GLY A O 1
ATOM 643 N N . GLY A 1 91 ? 19.343 1.052 -1.079 1.00 89.75 91 GLY A N 1
ATOM 644 C CA . GLY A 1 91 ? 19.433 0.329 -2.345 1.00 89.75 91 GLY A CA 1
ATOM 645 C C . GLY A 1 91 ? 19.941 1.156 -3.526 1.00 89.75 91 GLY A C 1
ATOM 646 O O . GLY A 1 91 ? 19.974 0.648 -4.644 1.00 89.75 91 GLY A O 1
ATOM 647 N N . ALA A 1 92 ? 20.366 2.409 -3.324 1.00 88.31 92 ALA A N 1
ATOM 648 C CA . ALA A 1 92 ? 20.812 3.278 -4.418 1.00 88.31 92 ALA A CA 1
ATOM 649 C C . ALA A 1 92 ? 21.976 2.713 -5.246 1.00 88.31 92 ALA A C 1
ATOM 651 O O . ALA A 1 92 ? 22.090 3.022 -6.431 1.00 88.31 92 ALA A O 1
ATOM 652 N N . HIS A 1 93 ? 22.802 1.856 -4.647 1.00 89.44 93 HIS A N 1
ATOM 653 C CA . HIS A 1 93 ? 23.877 1.146 -5.335 1.00 89.44 93 HIS A CA 1
ATOM 654 C C . HIS A 1 93 ? 23.376 0.021 -6.264 1.00 89.44 93 HIS A C 1
ATOM 656 O O . HIS A 1 93 ? 24.091 -0.350 -7.187 1.00 89.44 93 HIS A O 1
ATOM 662 N N . LEU A 1 94 ? 22.159 -0.497 -6.051 1.00 88.06 94 LEU A N 1
ATOM 663 C CA . LEU A 1 94 ? 21.568 -1.594 -6.831 1.00 88.06 94 LEU A CA 1
ATOM 664 C C . LEU A 1 94 ? 20.794 -1.095 -8.054 1.00 88.06 94 LEU A C 1
ATOM 666 O O . LEU A 1 94 ? 20.859 -1.697 -9.118 1.00 88.06 94 LEU A O 1
ATOM 670 N N . VAL A 1 95 ? 20.049 0.003 -7.899 1.00 83.19 95 VAL A N 1
ATOM 671 C CA . VAL A 1 95 ? 19.127 0.525 -8.931 1.00 83.19 95 VAL A CA 1
ATOM 672 C C . VAL A 1 95 ? 19.582 1.860 -9.530 1.00 83.19 95 VAL A C 1
ATOM 674 O O . VAL A 1 95 ? 18.885 2.470 -10.343 1.00 83.19 95 VAL A O 1
ATOM 677 N N . GLY A 1 96 ? 20.746 2.347 -9.100 1.00 88.00 96 GLY A N 1
ATOM 678 C CA . GLY A 1 96 ? 21.249 3.672 -9.429 1.00 88.00 96 GLY A CA 1
ATOM 679 C C . GLY A 1 96 ? 20.482 4.798 -8.726 1.00 88.00 96 GLY A C 1
ATOM 680 O O . GLY A 1 96 ? 19.361 4.651 -8.234 1.00 88.00 96 GLY A O 1
ATOM 681 N N . ARG A 1 97 ? 21.085 5.990 -8.709 1.00 86.69 97 ARG A N 1
ATOM 682 C CA . ARG A 1 97 ? 20.548 7.156 -7.988 1.00 86.69 97 ARG A CA 1
ATOM 683 C C . ARG A 1 97 ? 19.170 7.594 -8.497 1.00 86.69 97 ARG A C 1
ATOM 685 O O . ARG A 1 97 ? 18.312 7.952 -7.699 1.00 86.69 97 ARG A O 1
ATOM 692 N N . ALA A 1 98 ? 18.937 7.527 -9.808 1.00 83.88 98 ALA A N 1
ATOM 693 C CA . ALA A 1 98 ? 17.638 7.851 -10.398 1.00 83.88 98 ALA A CA 1
ATOM 694 C C . ALA A 1 98 ? 16.549 6.830 -10.016 1.00 83.88 98 ALA A C 1
ATOM 696 O O . ALA A 1 98 ? 15.423 7.229 -9.723 1.00 83.88 98 ALA A O 1
ATOM 697 N N . GLY A 1 99 ? 16.881 5.534 -9.974 1.00 82.88 99 GLY A N 1
ATOM 698 C CA . GLY A 1 99 ? 15.966 4.483 -9.523 1.00 82.88 99 GLY A CA 1
ATOM 699 C C . GLY A 1 99 ? 15.605 4.633 -8.045 1.00 82.88 99 GLY A C 1
ATOM 700 O O . GLY A 1 99 ? 14.428 4.596 -7.691 1.00 82.88 99 GLY A O 1
ATOM 701 N N . ALA A 1 100 ? 16.596 4.918 -7.197 1.00 85.06 100 ALA A N 1
ATOM 702 C CA . ALA A 1 100 ? 16.385 5.151 -5.769 1.00 85.06 100 ALA A CA 1
ATOM 703 C C . ALA A 1 100 ? 15.491 6.364 -5.495 1.00 85.06 100 ALA A C 1
ATOM 705 O O . ALA A 1 100 ? 14.572 6.280 -4.686 1.00 85.06 100 ALA A O 1
ATOM 706 N N . ILE A 1 101 ? 15.707 7.477 -6.208 1.00 87.69 101 ILE A N 1
ATOM 707 C CA . ILE A 1 101 ? 14.856 8.670 -6.082 1.00 87.69 101 ILE A CA 1
ATOM 708 C C . ILE A 1 101 ? 13.403 8.337 -6.431 1.00 87.69 101 ILE A C 1
ATOM 710 O O . ILE A 1 101 ? 12.503 8.745 -5.701 1.00 87.69 101 ILE A O 1
ATOM 714 N N . LYS A 1 102 ? 13.162 7.575 -7.508 1.00 85.12 102 LYS A N 1
ATOM 715 C CA . LYS A 1 102 ? 11.805 7.146 -7.880 1.00 85.12 102 LYS A CA 1
ATOM 716 C C . LYS A 1 102 ? 11.170 6.285 -6.786 1.00 85.12 102 LYS A C 1
ATOM 718 O O . LYS A 1 102 ? 10.040 6.561 -6.396 1.00 85.12 102 LYS A O 1
ATOM 723 N N . ALA A 1 103 ? 11.899 5.299 -6.260 1.00 84.56 103 ALA A N 1
ATOM 724 C CA . ALA A 1 103 ? 11.409 4.435 -5.184 1.00 84.56 103 ALA A CA 1
ATOM 725 C C . ALA A 1 103 ? 11.038 5.242 -3.927 1.00 84.56 103 ALA A C 1
ATOM 727 O O . ALA A 1 103 ? 9.939 5.109 -3.392 1.00 84.56 103 ALA A O 1
ATOM 728 N N . VAL A 1 104 ? 11.920 6.152 -3.505 1.00 89.31 104 VAL A N 1
ATOM 729 C CA . VAL A 1 104 ? 11.691 7.043 -2.361 1.00 89.31 104 VAL A CA 1
ATOM 730 C C . VAL A 1 104 ? 10.491 7.962 -2.595 1.00 89.31 104 VAL A C 1
ATOM 732 O O . VAL A 1 104 ? 9.662 8.114 -1.702 1.00 89.31 104 VAL A O 1
ATOM 735 N N . ALA A 1 105 ? 10.363 8.548 -3.787 1.00 87.38 105 ALA A N 1
ATOM 736 C CA . ALA A 1 105 ? 9.278 9.473 -4.111 1.00 87.38 105 ALA A CA 1
ATOM 737 C C . ALA A 1 105 ? 7.889 8.817 -4.045 1.00 87.38 105 ALA A C 1
ATOM 739 O O . ALA A 1 105 ? 6.924 9.482 -3.678 1.00 87.38 105 ALA A O 1
ATOM 740 N N . VAL A 1 106 ? 7.787 7.523 -4.365 1.00 86.50 106 VAL A N 1
ATOM 741 C CA . VAL A 1 106 ? 6.525 6.770 -4.282 1.00 86.50 106 VAL A CA 1
ATOM 742 C C . VAL A 1 106 ? 6.117 6.519 -2.828 1.00 86.50 106 VAL A C 1
ATOM 744 O O . VAL A 1 106 ? 4.944 6.654 -2.484 1.00 86.50 106 VAL A O 1
ATOM 747 N N . VAL A 1 107 ? 7.075 6.177 -1.964 1.00 87.75 107 VAL A N 1
ATOM 748 C CA . VAL A 1 107 ? 6.796 5.700 -0.598 1.00 87.75 107 VAL A CA 1
ATOM 749 C C . VAL A 1 107 ? 6.765 6.835 0.432 1.00 87.75 107 VAL A C 1
ATOM 751 O O . VAL A 1 107 ? 5.965 6.810 1.368 1.00 87.75 107 VAL A O 1
ATOM 754 N N . ALA A 1 108 ? 7.591 7.870 0.263 1.00 88.31 108 ALA A N 1
ATOM 755 C CA . ALA A 1 108 ? 7.716 8.969 1.222 1.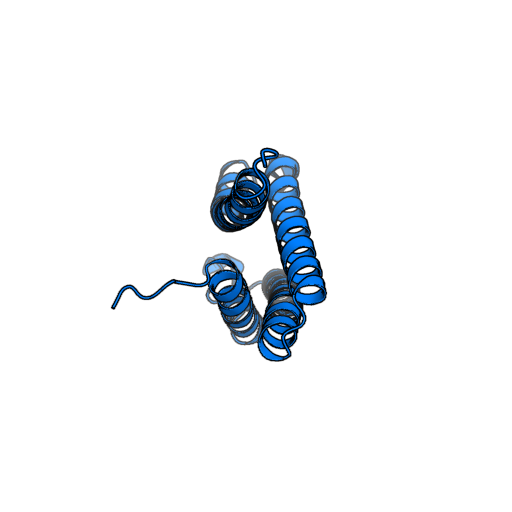00 88.31 108 ALA A CA 1
ATOM 756 C C . ALA A 1 108 ? 6.385 9.672 1.575 1.00 88.31 108 ALA A C 1
ATOM 758 O O . ALA A 1 108 ? 6.190 9.974 2.757 1.00 88.31 108 ALA A O 1
ATOM 759 N N . PRO A 1 109 ? 5.439 9.901 0.637 1.00 89.56 109 PRO A N 1
ATOM 760 C CA . PRO A 1 109 ? 4.136 10.465 0.977 1.00 89.56 109 PRO A CA 1
ATOM 761 C C . PRO A 1 109 ? 3.359 9.607 1.984 1.00 89.56 109 PRO A C 1
ATOM 763 O O . PRO A 1 109 ? 2.793 10.147 2.933 1.00 89.56 109 PRO A O 1
ATOM 766 N N . TRP A 1 110 ? 3.374 8.279 1.839 1.00 89.19 110 TRP A N 1
ATOM 767 C CA . TRP A 1 110 ? 2.673 7.364 2.746 1.00 89.19 110 TRP A CA 1
ATOM 768 C C . TRP A 1 110 ? 3.230 7.422 4.168 1.00 89.19 110 TRP A C 1
ATOM 770 O O . TRP A 1 110 ? 2.469 7.570 5.131 1.00 89.19 110 TRP A O 1
ATOM 780 N N . VAL A 1 111 ? 4.561 7.412 4.289 1.00 90.81 111 VAL A N 1
ATOM 781 C CA . VAL A 1 111 ? 5.259 7.585 5.571 1.00 90.81 111 VAL A CA 1
ATOM 782 C C . VAL A 1 111 ? 4.921 8.941 6.187 1.00 90.81 111 VAL A C 1
ATOM 784 O O . VAL A 1 111 ? 4.576 9.014 7.366 1.00 90.81 111 VAL A O 1
ATOM 787 N N . GLY A 1 112 ? 4.961 10.011 5.388 1.00 88.06 112 GLY A N 1
ATOM 788 C CA . GLY A 1 112 ? 4.664 11.369 5.837 1.00 88.06 112 GLY A CA 1
ATOM 789 C C . GLY A 1 112 ? 3.254 11.505 6.411 1.00 88.06 112 GLY A C 1
ATOM 790 O O . GLY A 1 112 ? 3.087 11.997 7.530 1.00 88.06 112 GLY A O 1
ATOM 791 N N . VAL A 1 113 ? 2.236 11.020 5.692 1.00 86.00 113 VAL A N 1
ATOM 792 C CA . VAL A 1 113 ? 0.839 11.097 6.151 1.00 86.00 113 VAL A CA 1
ATOM 793 C C . VAL A 1 113 ? 0.613 10.207 7.381 1.00 86.00 113 VAL A C 1
ATOM 795 O O . VAL A 1 113 ? -0.031 10.638 8.342 1.00 86.00 113 VAL A O 1
ATOM 798 N N . GLY A 1 114 ? 1.176 8.994 7.407 1.00 84.00 114 GLY A N 1
ATOM 799 C CA . GLY A 1 114 ? 1.060 8.094 8.558 1.00 84.00 114 GLY A CA 1
ATOM 800 C C . GLY A 1 114 ? 1.729 8.644 9.825 1.00 84.00 114 GLY A C 1
ATOM 801 O O . GLY A 1 114 ? 1.130 8.627 10.905 1.00 84.00 114 GLY A O 1
ATOM 802 N N . ALA A 1 115 ? 2.935 9.204 9.697 1.00 86.50 115 ALA A N 1
ATOM 803 C CA . ALA A 1 115 ? 3.656 9.836 10.800 1.00 86.50 115 ALA A CA 1
ATOM 804 C C . ALA A 1 115 ? 2.935 11.092 11.313 1.00 86.50 115 ALA A C 1
ATOM 806 O O . ALA A 1 115 ? 2.793 11.267 12.527 1.00 86.50 115 ALA A O 1
ATOM 807 N N . ALA A 1 116 ? 2.411 11.932 10.413 1.00 83.06 116 ALA A N 1
ATOM 808 C CA . ALA A 1 116 ? 1.622 13.107 10.783 1.00 83.06 116 ALA A CA 1
ATOM 809 C C . ALA A 1 116 ? 0.361 12.725 11.577 1.00 83.06 116 ALA A C 1
ATOM 811 O O . ALA A 1 116 ? 0.060 13.358 12.593 1.00 83.06 116 ALA A O 1
ATOM 812 N N . GLY A 1 117 ? -0.329 11.649 11.179 1.00 79.12 117 GLY A N 1
ATOM 813 C CA . GLY A 1 117 ? -1.489 11.122 11.903 1.00 79.12 117 GLY A CA 1
ATOM 814 C C . GLY A 1 117 ? -1.156 10.663 13.329 1.00 79.12 117 GLY A C 1
ATOM 815 O O . GLY A 1 117 ? -1.894 10.961 14.272 1.00 79.12 117 GLY A O 1
ATOM 816 N N . LEU A 1 118 ? -0.013 9.994 13.527 1.00 77.00 118 LEU A N 1
ATOM 817 C CA . LEU A 1 118 ? 0.457 9.621 14.868 1.00 77.00 118 LEU A CA 1
ATOM 818 C C . LEU A 1 118 ? 0.876 10.839 15.699 1.00 77.00 118 LEU A C 1
ATOM 820 O O . LEU A 1 118 ? 0.610 10.889 16.903 1.00 77.00 118 LEU A O 1
ATOM 824 N N . TRP A 1 119 ? 1.518 11.823 15.075 1.00 76.12 119 TRP A N 1
ATOM 825 C CA . TRP A 1 119 ? 2.008 13.015 15.757 1.00 76.12 119 TRP A CA 1
ATOM 826 C C . TRP A 1 119 ? 0.881 13.945 16.214 1.00 76.12 119 TRP A C 1
ATOM 828 O O . TRP A 1 119 ? 0.892 14.402 17.358 1.00 76.12 119 TRP A O 1
ATOM 838 N N . GLN A 1 120 ? -0.143 14.154 15.380 1.00 74.94 120 GLN A N 1
ATOM 839 C CA . GLN A 1 120 ? -1.350 14.893 15.767 1.00 74.94 120 GLN A CA 1
ATOM 840 C C . GLN A 1 120 ? -2.062 14.232 16.947 1.00 74.94 120 GLN A C 1
ATOM 842 O O . GLN A 1 120 ? -2.489 14.923 17.869 1.00 74.94 120 GLN A O 1
ATOM 847 N N . LYS A 1 121 ? -2.118 12.895 16.982 1.00 68.06 121 LYS A N 1
ATOM 848 C CA . LYS A 1 121 ? -2.656 12.167 18.136 1.00 68.06 121 LYS A CA 1
ATOM 849 C C . LYS A 1 121 ? -1.832 12.413 19.404 1.00 68.06 121 LYS A C 1
ATOM 851 O O . LYS A 1 121 ? -2.426 12.591 20.460 1.00 68.06 121 LYS A O 1
ATOM 856 N N . ARG A 1 122 ? -0.494 12.440 19.320 1.00 68.25 122 ARG A N 1
ATOM 857 C CA . ARG A 1 122 ? 0.368 12.753 20.478 1.00 68.25 122 ARG A CA 1
ATOM 858 C C . ARG A 1 122 ? 0.165 14.182 20.985 1.00 68.25 122 ARG A C 1
ATOM 860 O O . ARG A 1 122 ? 0.146 14.374 22.188 1.00 68.25 122 ARG A O 1
ATOM 867 N N . ARG A 1 123 ? -0.028 15.163 20.096 1.00 63.88 123 ARG A N 1
ATOM 868 C CA . ARG A 1 123 ? -0.303 16.564 20.476 1.00 63.88 123 ARG A CA 1
ATOM 869 C C . ARG A 1 123 ? -1.733 16.818 20.957 1.00 63.88 123 ARG A C 1
ATOM 871 O O . ARG A 1 123 ? -1.949 17.739 21.726 1.00 63.88 123 ARG A O 1
ATOM 878 N N . GLY A 1 124 ? -2.701 16.013 20.517 1.00 56.00 124 GLY A N 1
ATOM 879 C CA . GLY A 1 124 ? -4.068 16.029 21.050 1.00 56.00 124 GLY A CA 1
ATOM 880 C C . GLY A 1 124 ? -4.173 15.472 22.474 1.00 56.00 124 GLY A C 1
ATOM 881 O O . GLY A 1 124 ? -5.211 15.621 2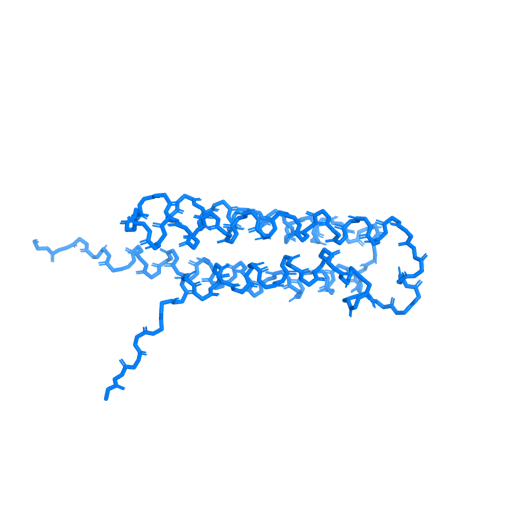3.109 1.00 56.00 124 GLY A O 1
ATOM 882 N N . VAL A 1 125 ? -3.100 14.853 22.975 1.00 55.25 125 VAL A N 1
ATOM 883 C CA . VAL A 1 125 ? -2.879 14.559 24.391 1.00 55.25 125 VAL A CA 1
ATOM 884 C C . VAL A 1 125 ? -1.990 15.676 24.948 1.00 55.25 125 VAL A C 1
ATOM 886 O O . VAL A 1 125 ? -0.806 15.470 25.191 1.00 55.25 125 VAL A O 1
ATOM 889 N N . SER A 1 126 ? -2.529 16.889 25.093 1.00 45.78 126 SER A N 1
ATOM 890 C CA . SER A 1 126 ? -1.918 17.845 26.022 1.00 45.78 126 SER A CA 1
ATOM 891 C C . SER A 1 126 ? -2.174 17.330 27.441 1.00 45.78 126 SER A C 1
ATOM 893 O O . SER A 1 126 ? -3.339 17.122 27.788 1.00 45.78 126 SER A O 1
ATOM 895 N N . PRO A 1 127 ? -1.135 17.100 28.259 1.00 48.09 127 PRO A N 1
ATOM 896 C CA . PRO A 1 127 ? -1.309 16.964 29.693 1.00 48.09 127 PRO A CA 1
ATOM 897 C C . PRO A 1 127 ? -1.597 18.368 30.223 1.00 48.09 127 PRO A C 1
ATOM 899 O O . PRO A 1 127 ? -0.685 19.175 30.227 1.00 48.09 127 PRO A O 1
ATOM 902 N N . ASP A 1 128 ? -2.862 18.688 30.506 1.00 48.44 128 ASP A N 1
ATOM 903 C CA . ASP A 1 128 ? -3.269 19.697 31.502 1.00 48.44 128 ASP A CA 1
ATOM 904 C C . ASP A 1 128 ? -4.803 19.821 31.542 1.00 48.44 128 ASP A C 1
ATOM 906 O O . ASP A 1 128 ? -5.410 20.583 30.780 1.00 48.44 128 ASP A O 1
ATOM 910 N N . ARG A 1 129 ? -5.420 19.017 32.420 1.00 41.19 129 ARG A N 1
ATOM 911 C CA . ARG A 1 129 ? -6.396 19.386 33.468 1.00 41.19 129 ARG A CA 1
ATOM 912 C C . ARG A 1 129 ? -6.961 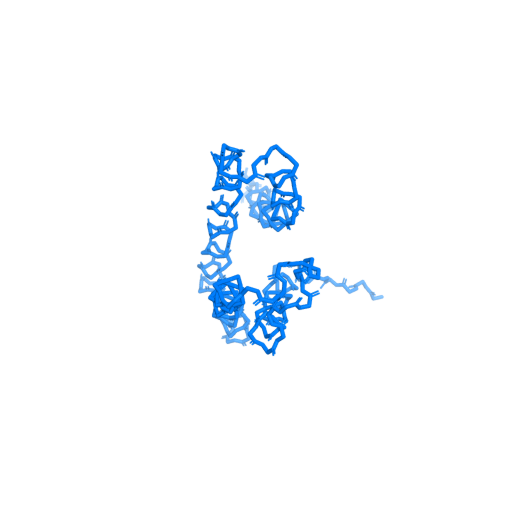18.133 34.128 1.00 41.19 129 ARG A C 1
ATOM 914 O O . ARG A 1 129 ? -7.463 17.258 33.390 1.00 41.19 129 ARG A O 1
#

Secondary structure (DSSP, 8-state):
------HHHHHHHHHHHHHHHHHH-TTTTS-HHHHT-HHHHHHHHHHHHHHHHHHHHHHHHHHTT-HHHHHHHHHHHHHHHHHHHHHHHHTHHHHHHHHHHHHHHHHHHHHHHHHHHHHHHHHT-----

Sequence (129 aa):
MTVRVDLPLLLASARVVVGVVLIAAPTVVLPRDDAANGTNALLMRTIGIRDLVLGSGAVVARTAGSRDDFRRWAAAGLASDTGDLLAGIGGAHLVGRAGAIKAVAVVAPWVGVGAAGLWQKRRGVSPDR